Protein AF-A0A9X2KRF4-F1 (afdb_monomer)

pLDDT: mean 83.61, std 7.88, range [53.88, 93.75]

Organism: NCBI:txid2949092

Foldseek 3Di:
DDDFDDDDDDDPKDWDDDPVALEIEIEDDDFPDDRVVVRVVVSVVVVVVCVVVVPPDSHRAYEYEYADPDPDWDKDDGPRYIYTHGD

Nearest PDB structures (foldseek):
  4fgm-assembly1_A  TM=7.438E-01  e=4.929E-03  Idiomarina loihiensis L2TR
  7xyo-assembly1_A  TM=6.570E-01  e=7.361E-03  Myxococcus fulvus
  5hok-assembly1_D-2  TM=2.692E-01  e=5.511E+00  Magnetospira sp. QH-2

Solvent-accessible surface area (backbone atoms only — not comparable to full-atom values): 5431 Å² total; per-residue (Å²): 134,90,84,80,76,77,89,83,87,85,77,72,72,47,73,50,79,48,92,90,46,65,45,34,39,36,31,40,83,81,70,100,61,62,63,69,61,52,49,56,51,48,46,53,53,50,53,52,49,34,62,75,70,66,55,83,74,86,70,57,35,36,42,38,39,33,65,47,93,56,102,53,78,50,71,52,78,44,99,50,31,36,40,38,38,44,129

Radius of gyration: 13.45 Å; Cα contacts (8 Å, |Δi|>4): 129; chains: 1; bounding box: 35×28×38 Å

Sequence (87 aa):
MEAYPTFFLAGKLNGIDDPAWAFNAYWIGSPPLDAGRASAWSVRSFDVFRQFFADPSRRPYTLLVRPYARPRDGGGASNGGVMLEYG

Mean predicted aligned error: 5.27 Å

Structure (mmCIF, N/CA/C/O backbone):
data_AF-A0A9X2KRF4-F1
#
_entry.id   AF-A0A9X2KRF4-F1
#
loop_
_atom_site.group_PDB
_atom_site.id
_atom_site.type_symbol
_atom_site.label_atom_id
_atom_site.label_alt_id
_atom_site.label_comp_id
_atom_site.label_asym_id
_atom_site.label_entity_id
_atom_site.label_seq_id
_atom_site.pdbx_PDB_ins_code
_atom_site.Cartn_x
_atom_site.Cartn_y
_atom_site.Cartn_z
_atom_site.occupancy
_atom_site.B_iso_or_equiv
_atom_site.auth_seq_id
_atom_site.auth_comp_id
_atom_site.auth_asym_id
_atom_site.auth_atom_id
_atom_site.pdbx_PDB_model_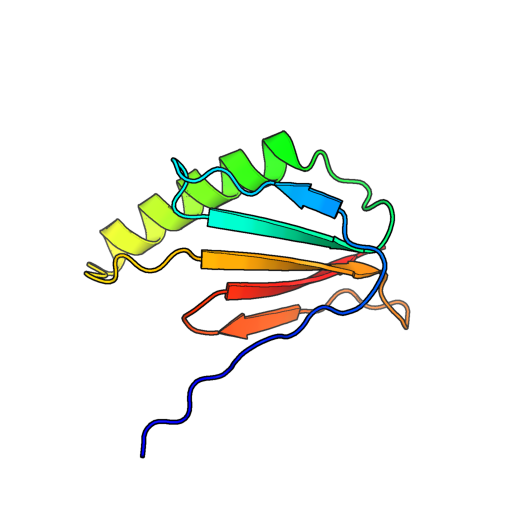num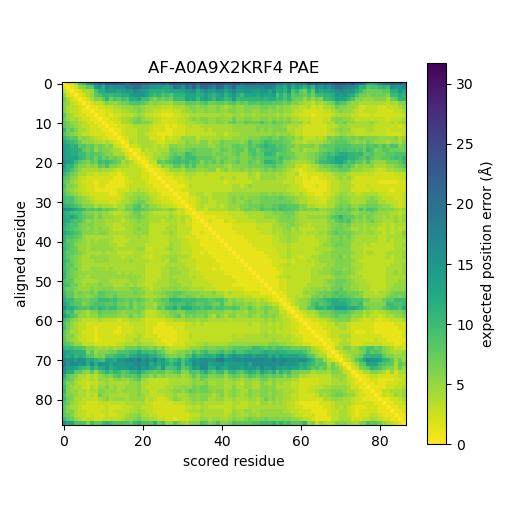
ATOM 1 N N . MET A 1 1 ? -0.313 -12.881 24.600 1.00 53.88 1 MET A N 1
ATOM 2 C CA . MET A 1 1 ? 0.500 -11.900 23.853 1.00 53.88 1 MET A CA 1
ATOM 3 C C . MET A 1 1 ? -0.049 -11.885 22.438 1.00 53.88 1 MET A C 1
ATOM 5 O O . MET A 1 1 ? -0.028 -12.934 21.809 1.00 53.88 1 MET A O 1
ATOM 9 N N . GLU A 1 2 ? -0.647 -10.783 21.989 1.00 66.94 2 GLU A N 1
ATOM 10 C CA . GLU A 1 2 ? -1.104 -10.663 20.597 1.00 66.94 2 GLU A CA 1
ATOM 11 C C . GLU A 1 2 ? 0.105 -10.420 19.690 1.00 66.94 2 GLU A C 1
ATOM 13 O O . GLU A 1 2 ? 0.931 -9.553 19.976 1.00 66.94 2 GLU A O 1
ATOM 18 N N . ALA A 1 3 ? 0.224 -11.196 18.614 1.00 64.12 3 ALA A N 1
ATOM 19 C CA . ALA A 1 3 ? 1.224 -10.971 17.581 1.00 64.12 3 ALA A CA 1
ATOM 20 C C . ALA A 1 3 ? 0.619 -10.078 16.492 1.00 64.12 3 ALA A C 1
ATOM 22 O O . ALA A 1 3 ? -0.426 -10.406 15.933 1.00 64.12 3 ALA A O 1
ATOM 23 N N . TYR A 1 4 ? 1.282 -8.964 16.184 1.00 66.38 4 TYR A N 1
ATOM 24 C CA . TYR A 1 4 ? 0.869 -8.054 15.119 1.00 66.38 4 TYR A CA 1
ATOM 25 C C . TYR A 1 4 ? 1.776 -8.251 13.898 1.00 66.38 4 TYR A C 1
ATOM 27 O O . TYR A 1 4 ? 2.981 -8.010 13.999 1.00 66.38 4 TYR A O 1
ATOM 35 N N . PRO A 1 5 ? 1.239 -8.698 12.750 1.00 73.69 5 PRO A N 1
ATOM 36 C CA . PRO A 1 5 ? 2.014 -8.774 11.522 1.00 73.69 5 PRO A CA 1
ATOM 37 C C . PRO A 1 5 ? 2.328 -7.366 11.000 1.00 73.69 5 PRO A C 1
ATOM 39 O O . PRO A 1 5 ? 1.424 -6.605 10.649 1.00 73.69 5 PRO A O 1
ATOM 42 N N . THR A 1 6 ? 3.622 -7.048 10.924 1.00 80.56 6 THR A N 1
ATOM 43 C CA . THR A 1 6 ? 4.153 -5.782 10.398 1.00 80.56 6 THR A CA 1
ATOM 44 C C . THR A 1 6 ? 4.967 -6.053 9.143 1.00 80.56 6 THR A C 1
ATOM 46 O O . THR A 1 6 ? 5.852 -6.909 9.143 1.00 80.56 6 THR A O 1
ATOM 49 N N . PHE A 1 7 ? 4.694 -5.300 8.080 1.00 86.25 7 PHE A N 1
ATOM 50 C CA . PHE A 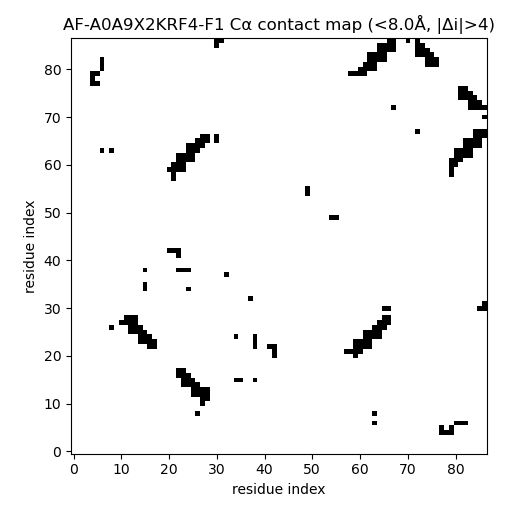1 7 ? 5.522 -5.301 6.880 1.00 86.25 7 PHE A CA 1
ATOM 51 C C . PHE A 1 7 ? 6.571 -4.192 6.958 1.00 86.25 7 PHE A C 1
ATOM 53 O O . PHE A 1 7 ? 6.280 -3.083 7.402 1.00 86.25 7 PHE A O 1
ATOM 60 N N . PHE A 1 8 ? 7.779 -4.488 6.484 1.00 88.75 8 PHE A N 1
ATOM 61 C CA . PHE A 1 8 ? 8.854 -3.513 6.329 1.00 88.75 8 PHE A CA 1
ATOM 62 C C . PHE A 1 8 ? 9.255 -3.449 4.857 1.00 88.75 8 PHE A C 1
ATOM 64 O O . PHE A 1 8 ? 9.564 -4.475 4.248 1.00 88.75 8 PHE A O 1
ATOM 71 N N . LEU A 1 9 ? 9.274 -2.241 4.296 1.00 91.00 9 LEU A N 1
ATOM 72 C CA . LEU A 1 9 ? 9.795 -1.969 2.960 1.00 91.00 9 LEU A CA 1
ATOM 73 C C . LEU A 1 9 ? 11.082 -1.155 3.100 1.00 91.00 9 LEU A C 1
ATOM 75 O O . LEU A 1 9 ? 11.060 -0.052 3.638 1.00 91.00 9 LEU A O 1
ATOM 79 N N . ALA A 1 10 ? 12.202 -1.701 2.628 1.00 91.56 10 ALA A N 1
ATOM 80 C CA . ALA A 1 10 ? 13.514 -1.071 2.747 1.00 91.56 10 ALA A CA 1
ATOM 81 C C . ALA A 1 10 ? 14.151 -0.867 1.369 1.00 91.56 10 ALA A C 1
ATOM 83 O O . ALA A 1 10 ? 14.227 -1.799 0.569 1.00 91.56 10 ALA A O 1
ATOM 84 N N . GLY A 1 11 ? 14.617 0.355 1.101 1.00 91.06 11 GLY A N 1
ATOM 85 C CA . GLY A 1 11 ? 15.256 0.740 -0.156 1.00 91.06 11 GLY A CA 1
ATOM 86 C C . GLY A 1 11 ? 15.093 2.231 -0.450 1.00 91.06 11 GLY A C 1
ATOM 87 O O . GLY A 1 11 ? 14.762 3.015 0.437 1.00 91.06 11 GLY A O 1
ATOM 88 N N . LYS A 1 12 ? 15.307 2.630 -1.709 1.00 93.19 12 LYS A N 1
ATOM 89 C CA . LYS A 1 12 ? 14.976 3.984 -2.171 1.00 93.19 12 LYS A CA 1
ATOM 90 C C . LYS A 1 12 ? 13.457 4.106 -2.302 1.00 93.19 12 LYS A C 1
ATOM 92 O O . LYS A 1 12 ? 12.882 3.593 -3.262 1.00 93.19 12 LYS A O 1
ATOM 97 N N . LEU A 1 13 ? 12.840 4.751 -1.317 1.00 92.62 13 LEU A N 1
ATOM 98 C CA . LEU A 1 13 ? 11.393 4.901 -1.223 1.00 92.62 13 LEU A CA 1
ATOM 99 C C . LEU A 1 13 ? 10.906 6.137 -1.978 1.00 92.62 13 LEU A C 1
ATOM 101 O O . LEU A 1 13 ? 11.472 7.222 -1.860 1.00 92.62 13 LEU A O 1
ATOM 105 N N . ASN A 1 14 ? 9.812 5.953 -2.701 1.00 91.31 14 ASN A N 1
ATOM 106 C CA . ASN A 1 14 ? 8.883 6.999 -3.099 1.00 91.31 14 ASN A CA 1
ATOM 107 C C . ASN A 1 14 ? 7.587 6.803 -2.298 1.00 91.31 14 ASN A C 1
ATOM 109 O O . ASN A 1 14 ? 7.349 5.709 -1.775 1.00 91.31 14 ASN A O 1
ATOM 113 N N . GLY A 1 15 ? 6.731 7.818 -2.213 1.00 89.19 15 GLY A N 1
ATOM 114 C CA . GLY A 1 15 ? 5.469 7.653 -1.504 1.00 89.19 15 GLY A CA 1
ATOM 115 C C . GLY A 1 15 ? 4.513 8.829 -1.601 1.00 89.19 15 GLY A C 1
ATOM 116 O O . GLY A 1 15 ? 4.879 9.919 -2.038 1.00 89.19 15 GLY A O 1
ATOM 117 N N . ILE A 1 16 ? 3.287 8.563 -1.162 1.00 84.06 16 ILE A N 1
ATOM 118 C CA . ILE A 1 16 ? 2.263 9.546 -0.824 1.00 84.06 16 ILE A CA 1
ATOM 119 C C . ILE A 1 16 ? 1.900 9.293 0.635 1.00 84.06 16 ILE A C 1
ATOM 121 O O . ILE A 1 16 ? 1.441 8.206 0.992 1.00 84.06 16 ILE A O 1
ATOM 125 N N . ASP A 1 17 ? 2.132 10.311 1.450 1.00 80.06 17 ASP A N 1
ATOM 126 C CA . ASP A 1 17 ? 1.821 10.346 2.872 1.00 80.06 17 ASP A CA 1
ATOM 127 C C . ASP A 1 17 ? 1.100 11.671 3.118 1.00 80.06 17 ASP A C 1
ATOM 129 O O . ASP A 1 17 ? 1.728 12.725 3.248 1.00 80.06 17 ASP A O 1
ATOM 133 N N . ASP A 1 18 ? -0.228 11.629 3.009 1.00 77.38 18 ASP A N 1
ATOM 134 C CA . ASP A 1 18 ? -1.089 12.772 3.288 1.00 77.38 18 ASP A CA 1
ATOM 135 C C . ASP A 1 18 ? -1.752 12.535 4.651 1.00 77.38 18 ASP A C 1
ATOM 137 O O . ASP A 1 18 ? -2.568 11.618 4.771 1.00 77.38 18 ASP A O 1
ATOM 141 N N . PRO A 1 19 ? -1.460 13.357 5.674 1.00 73.56 19 PRO A N 1
ATOM 142 C CA . PRO A 1 19 ? -2.077 13.235 6.993 1.00 73.56 19 PRO A CA 1
ATOM 143 C C . PRO A 1 19 ? -3.608 13.334 6.980 1.00 73.56 19 PRO A C 1
ATOM 145 O O . PRO A 1 19 ? -4.258 12.915 7.938 1.00 73.56 19 PRO A O 1
ATOM 148 N N . ALA A 1 20 ? -4.198 13.915 5.930 1.00 74.31 20 ALA A N 1
ATOM 149 C CA . ALA A 1 20 ? -5.643 13.969 5.754 1.00 74.31 20 ALA A CA 1
ATOM 150 C C . ALA A 1 20 ? -6.239 12.625 5.302 1.00 74.31 20 ALA A C 1
ATOM 152 O O . ALA A 1 20 ? -7.459 12.453 5.351 1.00 74.31 20 ALA A O 1
ATOM 153 N N . TRP A 1 21 ? -5.420 11.683 4.827 1.00 73.75 21 TRP A N 1
ATOM 154 C CA . TRP A 1 21 ? -5.869 10.402 4.295 1.00 73.75 21 TRP A CA 1
ATOM 155 C C . TRP A 1 21 ? -5.653 9.296 5.325 1.00 73.75 21 TRP A C 1
ATOM 157 O O . TRP A 1 21 ? -4.603 9.173 5.946 1.00 73.75 21 TRP A O 1
ATOM 167 N N . ALA A 1 22 ? -6.640 8.411 5.471 1.00 77.38 22 ALA A N 1
ATOM 168 C CA . ALA A 1 22 ? -6.501 7.210 6.297 1.00 77.38 22 ALA A CA 1
ATOM 169 C C . ALA A 1 22 ? -5.646 6.118 5.619 1.00 77.38 22 ALA A C 1
ATOM 171 O O . ALA A 1 22 ? -5.667 4.963 6.046 1.00 77.38 22 ALA A O 1
ATOM 172 N N . PHE A 1 23 ? -4.936 6.462 4.542 1.00 82.12 23 PHE A N 1
ATOM 173 C CA . PHE A 1 23 ? -4.225 5.535 3.681 1.00 82.12 23 PHE A CA 1
ATOM 174 C C . PHE A 1 23 ? -2.884 6.123 3.247 1.00 82.12 23 PHE A C 1
ATOM 176 O O . PHE A 1 23 ? -2.847 7.188 2.631 1.00 82.12 23 PHE A O 1
ATOM 183 N N . ASN A 1 24 ? -1.809 5.379 3.494 1.00 87.06 24 ASN A N 1
ATOM 184 C CA . ASN A 1 24 ? -0.450 5.735 3.095 1.00 87.06 24 ASN A CA 1
ATOM 185 C C . ASN A 1 24 ? 0.021 4.778 2.005 1.00 87.06 24 ASN A C 1
ATOM 187 O O . ASN A 1 24 ? -0.276 3.585 2.065 1.00 87.06 24 ASN A O 1
ATOM 191 N N . ALA A 1 25 ? 0.784 5.266 1.030 1.00 88.44 25 ALA A N 1
ATOM 192 C CA . ALA A 1 25 ? 1.325 4.424 -0.032 1.00 88.44 25 ALA A CA 1
ATOM 193 C C . ALA A 1 25 ? 2.818 4.682 -0.227 1.00 88.44 25 ALA A C 1
ATOM 195 O O . ALA A 1 25 ? 3.221 5.815 -0.476 1.00 88.44 25 ALA A O 1
ATOM 196 N N . TYR A 1 26 ? 3.630 3.627 -0.186 1.00 91.69 26 TYR A N 1
ATOM 197 C CA . TYR A 1 26 ? 5.072 3.699 -0.422 1.00 91.69 26 TYR A CA 1
ATOM 198 C C . TYR A 1 26 ? 5.508 2.652 -1.439 1.00 91.69 26 TYR A C 1
ATOM 200 O O . TYR A 1 26 ? 5.010 1.525 -1.440 1.00 91.69 26 TYR A O 1
ATOM 208 N N . TRP A 1 27 ? 6.471 3.002 -2.291 1.00 92.56 27 TRP A N 1
ATOM 209 C CA . TRP A 1 27 ? 6.986 2.081 -3.297 1.00 92.56 27 TRP A CA 1
ATOM 210 C C . TRP A 1 27 ? 8.477 2.231 -3.580 1.00 92.56 27 TRP A C 1
ATOM 212 O O . TRP A 1 27 ? 9.051 3.314 -3.488 1.00 92.56 27 TRP A O 1
ATOM 222 N N . ILE A 1 28 ? 9.098 1.122 -3.976 1.00 93.00 28 ILE A N 1
ATOM 223 C CA . ILE A 1 28 ? 10.447 1.093 -4.554 1.00 93.00 28 ILE A CA 1
ATOM 224 C C . ILE A 1 28 ? 10.321 1.069 -6.073 1.00 93.00 28 ILE A C 1
ATOM 226 O O . ILE A 1 28 ? 9.447 0.384 -6.594 1.00 93.00 28 ILE A O 1
ATOM 230 N N . GLY A 1 29 ? 11.212 1.764 -6.782 1.00 91.44 29 GLY A N 1
ATOM 231 C CA . GLY A 1 29 ? 11.282 1.751 -8.247 1.00 91.44 29 GLY A CA 1
ATOM 232 C C . GLY A 1 29 ? 10.207 2.611 -8.920 1.00 91.44 29 GLY A C 1
ATOM 233 O O . GLY A 1 29 ? 9.801 3.640 -8.378 1.00 91.44 29 GLY A O 1
ATOM 234 N N . SER A 1 30 ? 9.775 2.192 -10.108 1.00 89.88 30 SER A N 1
ATOM 235 C CA . SER A 1 30 ? 8.832 2.916 -10.966 1.00 89.88 30 SER A CA 1
ATOM 236 C C . SER A 1 30 ? 7.702 1.980 -11.397 1.00 89.88 30 SER A C 1
ATOM 238 O O . SER A 1 30 ? 7.741 1.459 -12.513 1.00 89.88 30 SER A O 1
ATOM 240 N N . PRO A 1 31 ? 6.720 1.714 -10.517 1.00 86.50 31 PRO A N 1
ATOM 241 C CA . PRO A 1 31 ? 5.583 0.890 -10.886 1.00 86.50 31 PRO A CA 1
ATOM 242 C C . PRO A 1 31 ? 4.823 1.518 -12.060 1.00 86.50 31 PRO A C 1
ATOM 244 O O . PRO A 1 31 ? 4.733 2.747 -12.131 1.00 86.50 31 PRO A O 1
ATOM 247 N N . PRO A 1 32 ? 4.240 0.710 -12.963 1.00 85.62 32 PRO A N 1
ATOM 248 C CA . PRO A 1 32 ? 3.459 1.198 -14.099 1.00 85.62 32 PRO A CA 1
ATOM 249 C C . PRO A 1 32 ? 2.058 1.663 -13.657 1.00 85.62 32 PRO A C 1
ATOM 251 O O . PRO A 1 32 ? 1.054 1.344 -14.288 1.00 85.62 32 PRO A O 1
ATOM 254 N N . LEU A 1 33 ? 1.973 2.384 -12.536 1.00 76.56 33 LEU A N 1
ATOM 255 C CA . LEU A 1 33 ? 0.734 2.878 -11.949 1.00 76.56 33 LEU A CA 1
ATOM 256 C C . LEU A 1 33 ? 0.859 4.366 -11.617 1.00 76.56 33 LEU A C 1
ATOM 258 O O . LEU A 1 33 ? 1.894 4.836 -11.145 1.00 76.56 33 LEU A O 1
ATOM 262 N N . ASP A 1 34 ? -0.227 5.106 -11.830 1.00 85.31 34 ASP A N 1
ATOM 263 C CA . ASP A 1 34 ? -0.375 6.468 -11.317 1.00 85.31 34 ASP A CA 1
ATOM 264 C C . ASP A 1 34 ? -0.645 6.385 -9.812 1.00 85.31 34 ASP A C 1
ATOM 266 O O . ASP A 1 34 ? -1.740 6.011 -9.380 1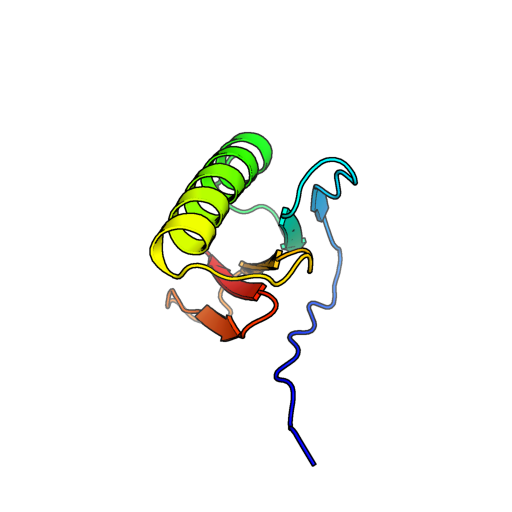.00 85.31 34 ASP A O 1
ATOM 270 N N . ALA A 1 35 ? 0.376 6.694 -9.012 1.00 75.06 35 ALA A N 1
ATOM 271 C CA . ALA A 1 35 ? 0.314 6.536 -7.564 1.00 75.06 35 ALA A CA 1
ATOM 272 C C . ALA A 1 35 ? -0.765 7.414 -6.922 1.00 75.06 35 ALA A C 1
ATOM 274 O O . ALA A 1 35 ? -1.426 6.974 -5.986 1.00 75.06 35 ALA A O 1
ATOM 275 N N . GLY A 1 36 ? -1.003 8.618 -7.448 1.00 78.88 36 GLY A N 1
ATOM 276 C CA . GLY A 1 36 ? -2.045 9.506 -6.936 1.00 78.88 36 GLY A CA 1
ATOM 277 C C . GLY A 1 36 ? -3.436 8.919 -7.153 1.00 78.88 36 GLY A C 1
ATOM 278 O O . GLY A 1 36 ? -4.236 8.829 -6.219 1.00 78.88 36 GLY A O 1
ATOM 279 N N . ARG A 1 37 ? -3.715 8.450 -8.375 1.00 83.69 37 ARG A N 1
ATOM 280 C CA . ARG A 1 37 ? -5.002 7.816 -8.701 1.00 83.69 37 ARG A CA 1
ATOM 281 C C . ARG A 1 37 ? -5.210 6.500 -7.958 1.00 83.69 37 ARG A C 1
ATOM 283 O O . ARG A 1 37 ? -6.316 6.260 -7.470 1.00 83.69 37 ARG A O 1
ATOM 290 N N . ALA A 1 38 ? -4.177 5.665 -7.860 1.00 80.25 38 ALA A N 1
ATOM 291 C CA . ALA A 1 38 ? -4.247 4.384 -7.162 1.00 80.25 38 ALA A CA 1
ATOM 292 C C . ALA A 1 38 ? -4.495 4.570 -5.658 1.00 80.25 38 ALA A C 1
ATOM 294 O O . ALA A 1 38 ? -5.374 3.910 -5.096 1.00 80.25 38 ALA A O 1
ATOM 295 N N . SER A 1 39 ? -3.801 5.514 -5.018 1.00 77.50 39 SER A N 1
ATOM 296 C CA . SER A 1 39 ? -4.024 5.851 -3.609 1.00 77.50 39 SER A CA 1
ATOM 297 C C . SER A 1 39 ? -5.427 6.414 -3.383 1.00 77.50 39 SER A C 1
ATOM 299 O O . SER A 1 39 ? -6.134 5.938 -2.499 1.00 77.50 39 SER A O 1
ATOM 301 N N . ALA A 1 40 ? -5.901 7.330 -4.236 1.00 83.38 40 ALA A N 1
ATOM 302 C CA . ALA A 1 40 ? -7.259 7.871 -4.127 1.00 83.38 40 ALA A CA 1
ATOM 303 C C . ALA A 1 40 ? -8.349 6.795 -4.297 1.00 83.38 40 ALA A C 1
ATOM 305 O O . ALA A 1 40 ? -9.389 6.848 -3.640 1.00 83.38 40 ALA A O 1
ATOM 306 N N . TRP A 1 41 ? -8.141 5.815 -5.183 1.00 86.00 41 TRP A N 1
ATOM 307 C CA . TRP A 1 41 ? -9.047 4.670 -5.310 1.00 86.00 41 TRP A CA 1
ATOM 308 C C . TRP A 1 41 ? -8.999 3.771 -4.072 1.00 86.00 41 TRP A C 1
ATOM 310 O O . TRP A 1 41 ? -10.046 3.359 -3.578 1.00 86.00 41 TRP A O 1
ATOM 320 N N . SER A 1 42 ? -7.805 3.538 -3.528 1.00 83.81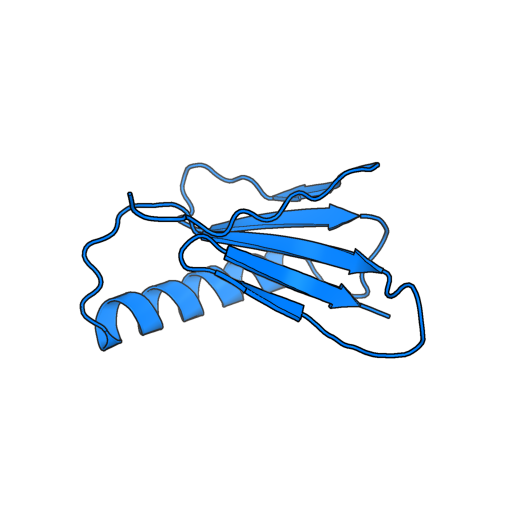 42 SER A N 1
ATOM 321 C CA . SER A 1 42 ? -7.608 2.709 -2.338 1.00 83.81 42 SER A CA 1
ATOM 322 C C . SER A 1 42 ? -8.250 3.313 -1.088 1.00 83.81 42 SER A C 1
ATOM 324 O O . SER A 1 42 ? -8.880 2.575 -0.338 1.00 83.81 42 SER A O 1
ATOM 326 N N . VAL A 1 43 ? -8.186 4.641 -0.907 1.00 84.44 43 VAL A N 1
ATOM 327 C CA . VAL A 1 43 ? -8.909 5.358 0.164 1.00 84.44 43 VAL A CA 1
ATOM 328 C C . VAL A 1 43 ? -10.407 5.057 0.094 1.00 84.44 43 VAL A C 1
ATOM 330 O O . VAL A 1 43 ? -10.997 4.630 1.081 1.00 84.44 43 VAL A O 1
ATOM 333 N N . ARG A 1 44 ? -11.020 5.185 -1.092 1.00 88.31 44 ARG A N 1
ATOM 334 C CA . ARG A 1 44 ? -12.457 4.912 -1.264 1.00 88.31 44 ARG A CA 1
ATOM 335 C C . ARG A 1 44 ? -12.809 3.455 -0.973 1.00 88.31 44 ARG A C 1
ATOM 337 O O . ARG A 1 44 ? -13.803 3.190 -0.306 1.00 88.31 44 ARG A O 1
ATOM 344 N N . SER A 1 45 ? -12.004 2.515 -1.463 1.00 87.62 45 SER A N 1
ATOM 345 C CA . SER A 1 45 ? -12.204 1.087 -1.196 1.00 87.62 45 SER A CA 1
ATOM 346 C C . SER A 1 45 ? -12.078 0.775 0.298 1.00 87.62 45 SER A C 1
ATOM 348 O O . SER A 1 45 ? -12.898 0.039 0.844 1.00 87.62 45 SER A O 1
ATOM 350 N N . PHE A 1 46 ? -11.096 1.372 0.977 1.00 84.50 46 PHE A N 1
ATOM 351 C CA . PHE A 1 46 ? -10.907 1.239 2.419 1.00 84.50 46 PHE A CA 1
ATOM 352 C C . PHE A 1 46 ? -12.112 1.772 3.204 1.00 84.50 46 PHE A C 1
ATOM 354 O O . PHE A 1 46 ? -12.614 1.074 4.083 1.00 84.50 46 PHE A O 1
ATOM 361 N N . ASP A 1 47 ? -12.640 2.943 2.842 1.00 86.25 47 ASP A N 1
ATOM 362 C CA . ASP A 1 47 ? -13.831 3.513 3.483 1.00 86.25 47 ASP A CA 1
ATOM 363 C C . ASP A 1 47 ? -15.064 2.612 3.327 1.00 86.25 47 ASP A C 1
ATOM 365 O O . ASP A 1 47 ? -15.801 2.400 4.293 1.00 86.25 47 ASP A O 1
ATOM 369 N N . VAL A 1 48 ? -15.263 2.019 2.143 1.00 90.06 48 VAL A N 1
ATOM 370 C CA . VAL A 1 48 ? -16.348 1.051 1.904 1.00 90.06 48 VAL A CA 1
ATOM 371 C C . VAL A 1 48 ? -16.191 -0.180 2.796 1.00 90.06 48 VAL A C 1
ATOM 373 O O . VAL A 1 48 ? -17.154 -0.589 3.446 1.00 90.06 48 VAL A O 1
ATOM 376 N N . PHE A 1 49 ? -14.989 -0.761 2.878 1.00 86.88 49 PHE A N 1
ATOM 377 C CA . PHE A 1 49 ? -14.757 -1.932 3.727 1.00 86.88 49 PHE A CA 1
ATOM 378 C C . PHE A 1 49 ? -14.954 -1.624 5.208 1.00 86.88 49 PHE A C 1
ATOM 380 O O . PHE A 1 49 ? -15.587 -2.408 5.914 1.00 86.88 49 PHE A O 1
ATOM 387 N N . ARG A 1 50 ? -14.482 -0.467 5.676 1.00 86.00 50 ARG A N 1
ATOM 388 C CA . ARG A 1 50 ? -14.703 -0.028 7.057 1.00 86.00 50 ARG A CA 1
ATOM 389 C C . ARG A 1 50 ? -16.181 0.064 7.403 1.00 86.00 50 ARG A C 1
ATOM 391 O O . ARG A 1 50 ? -16.576 -0.380 8.477 1.00 86.00 50 ARG A O 1
ATOM 398 N N . GLN A 1 51 ? -16.984 0.640 6.511 1.00 89.56 51 GLN A N 1
ATOM 399 C CA . GLN A 1 51 ? -18.429 0.748 6.707 1.00 89.56 51 GLN A CA 1
ATOM 400 C C . GLN A 1 51 ? -19.090 -0.631 6.706 1.00 89.56 51 GLN A C 1
ATOM 402 O O . GLN A 1 51 ? -19.869 -0.931 7.607 1.00 89.56 51 GLN A O 1
ATOM 407 N N . PHE A 1 52 ? -18.746 -1.481 5.736 1.00 93.75 52 PHE A N 1
ATOM 408 C CA . PHE A 1 52 ? -19.320 -2.818 5.597 1.00 93.75 52 PHE A CA 1
ATOM 409 C C . PHE A 1 52 ? -19.042 -3.712 6.814 1.00 93.75 52 PHE A C 1
ATOM 411 O O . PHE A 1 52 ? -19.949 -4.375 7.311 1.00 93.75 52 PHE A O 1
ATOM 418 N N . PHE A 1 53 ? -17.805 -3.709 7.318 1.00 90.06 53 PHE A N 1
ATOM 419 C CA . PHE A 1 53 ? -17.399 -4.518 8.471 1.00 90.06 53 PHE A CA 1
ATOM 420 C C . PHE A 1 53 ? -17.594 -3.819 9.825 1.00 90.06 53 PHE A C 1
ATOM 422 O O . PHE A 1 53 ? -17.243 -4.395 10.852 1.00 90.06 53 PHE A O 1
ATOM 429 N N . ALA A 1 54 ? -18.144 -2.599 9.840 1.00 91.81 54 ALA A N 1
ATOM 430 C CA . ALA A 1 54 ? -18.291 -1.766 11.034 1.00 91.81 54 ALA A CA 1
ATOM 431 C C . ALA A 1 54 ? -16.982 -1.624 11.846 1.00 91.81 54 ALA A C 1
ATOM 433 O O . ALA A 1 54 ? -16.999 -1.676 13.076 1.00 91.81 54 ALA A O 1
ATOM 434 N N . ASP A 1 55 ? -15.844 -1.448 11.163 1.00 85.00 55 ASP A N 1
ATOM 435 C CA . ASP A 1 55 ? -14.523 -1.376 11.799 1.00 85.00 55 ASP A CA 1
ATOM 436 C C . ASP A 1 55 ? -14.325 -0.036 12.551 1.00 85.00 55 ASP A C 1
ATOM 438 O O . ASP A 1 55 ? -14.248 1.034 11.920 1.00 85.00 55 ASP A O 1
ATOM 442 N N . PRO A 1 56 ? -14.199 -0.057 13.896 1.00 81.50 56 PRO A N 1
ATOM 443 C CA . PRO A 1 56 ? -14.007 1.150 14.694 1.00 81.50 56 PRO A CA 1
ATOM 444 C C . PRO A 1 56 ? -12.565 1.689 14.650 1.00 81.50 56 PRO A C 1
ATOM 446 O O . PRO A 1 56 ? -12.311 2.796 15.133 1.00 81.50 56 PRO A O 1
ATOM 449 N N . SER A 1 57 ? -11.602 0.939 14.101 1.00 78.75 57 SER A N 1
ATOM 450 C CA . SER A 1 57 ? -10.180 1.296 14.068 1.00 78.75 57 SER A CA 1
ATOM 451 C C . SER A 1 57 ? -9.946 2.625 13.358 1.00 78.75 57 SER A C 1
ATOM 453 O O . SER A 1 57 ? -10.307 2.786 12.203 1.00 78.75 57 SER A O 1
ATOM 455 N N . ARG A 1 58 ? -9.279 3.597 13.984 1.00 72.44 58 ARG A N 1
ATOM 456 C CA . ARG A 1 58 ? -8.845 4.843 13.310 1.00 72.44 58 ARG A CA 1
ATOM 457 C C . ARG A 1 58 ? -7.418 4.767 12.764 1.00 72.44 58 ARG A C 1
ATOM 459 O O . ARG A 1 58 ? -6.824 5.796 12.464 1.00 72.44 58 ARG A O 1
ATOM 466 N N . ARG A 1 59 ? -6.838 3.566 12.702 1.00 77.88 59 ARG A N 1
ATOM 467 C CA . ARG A 1 59 ? -5.446 3.398 12.284 1.00 77.88 59 ARG A CA 1
ATOM 468 C C . ARG A 1 59 ? -5.320 3.641 10.775 1.00 77.88 59 ARG A C 1
ATOM 470 O O . ARG A 1 59 ? -6.158 3.125 10.033 1.00 77.88 59 ARG A O 1
ATOM 477 N N . PRO A 1 60 ? -4.294 4.385 10.328 1.00 77.44 60 PRO A N 1
ATOM 478 C CA . PRO A 1 60 ? -3.972 4.480 8.912 1.00 77.44 60 PRO A CA 1
ATOM 479 C C . PRO A 1 60 ? -3.643 3.100 8.339 1.00 77.44 60 PRO A C 1
ATOM 481 O O . PRO A 1 60 ? -2.997 2.286 9.004 1.00 77.44 60 PRO A O 1
ATOM 484 N N . TYR A 1 61 ? -4.069 2.849 7.108 1.00 84.94 61 TYR A N 1
ATOM 485 C CA . TYR A 1 61 ? -3.766 1.627 6.374 1.00 84.94 61 TYR A CA 1
ATOM 486 C C . TYR A 1 61 ? -2.598 1.875 5.419 1.00 84.94 61 TYR A C 1
ATOM 488 O O . TYR A 1 61 ? -2.597 2.865 4.694 1.00 84.94 61 TY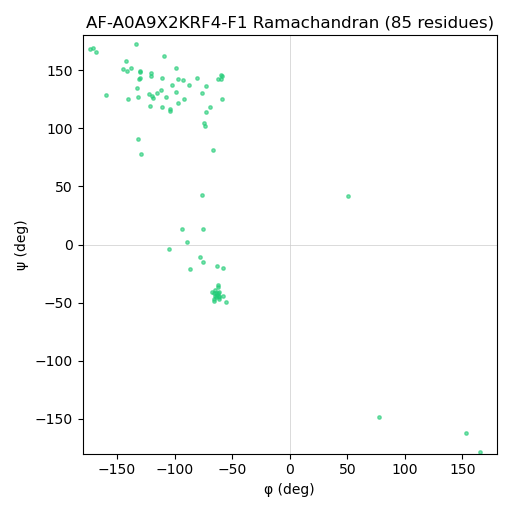R A O 1
ATOM 496 N N . THR A 1 62 ? -1.585 1.006 5.411 1.00 88.62 62 THR A N 1
ATOM 497 C CA . THR A 1 62 ? -0.385 1.218 4.579 1.00 88.62 62 THR A CA 1
ATOM 498 C C . THR A 1 62 ? -0.337 0.266 3.390 1.00 88.62 62 THR A C 1
ATOM 500 O O . THR A 1 62 ? -0.373 -0.950 3.557 1.00 88.62 62 THR A O 1
ATOM 503 N N . LEU A 1 63 ? -0.183 0.806 2.188 1.00 88.56 63 LEU A N 1
ATOM 504 C CA . LEU A 1 63 ? 0.159 0.069 0.978 1.00 88.56 63 LEU A CA 1
ATOM 505 C C . LEU A 1 63 ? 1.662 0.166 0.719 1.00 88.56 63 LEU A C 1
ATOM 507 O O . LEU A 1 63 ? 2.210 1.252 0.545 1.00 88.56 63 LEU A O 1
ATOM 511 N N . LEU A 1 64 ? 2.323 -0.983 0.659 1.00 91.38 64 LEU A N 1
ATOM 512 C CA . LEU A 1 64 ? 3.733 -1.109 0.315 1.00 91.38 64 LEU A CA 1
ATOM 513 C C . LEU A 1 64 ? 3.860 -1.812 -1.030 1.00 91.38 64 LEU A C 1
ATOM 515 O O . LEU A 1 64 ? 3.230 -2.841 -1.254 1.00 91.38 64 LEU A O 1
ATOM 519 N N . VAL A 1 65 ? 4.677 -1.278 -1.929 1.00 91.25 65 VAL A N 1
ATOM 520 C CA . VAL A 1 65 ? 4.789 -1.799 -3.294 1.00 91.25 65 VAL A CA 1
ATOM 521 C C . VAL A 1 65 ? 6.256 -1.949 -3.691 1.00 91.25 65 VAL A C 1
ATOM 523 O O . VAL A 1 65 ? 7.077 -1.058 -3.466 1.00 91.25 65 VAL A O 1
ATOM 526 N N . ARG A 1 66 ? 6.627 -3.079 -4.292 1.00 91.81 66 ARG A N 1
ATOM 527 C CA . ARG A 1 66 ? 7.999 -3.295 -4.781 1.00 91.81 66 ARG A CA 1
ATOM 528 C C . ARG A 1 66 ? 8.039 -4.066 -6.101 1.00 91.81 66 ARG A C 1
ATOM 530 O O . ARG A 1 66 ? 7.096 -4.794 -6.377 1.00 91.81 66 ARG A O 1
ATOM 537 N N . PRO A 1 67 ? 9.121 -3.971 -6.889 1.00 91.00 67 PRO A N 1
ATOM 538 C CA . PRO A 1 67 ? 9.288 -4.832 -8.054 1.00 91.00 67 PRO A CA 1
ATOM 539 C C . PRO A 1 67 ? 9.277 -6.313 -7.653 1.00 91.00 67 PRO A C 1
ATOM 541 O O . PRO A 1 67 ? 9.819 -6.662 -6.595 1.00 91.00 67 PRO A O 1
ATOM 544 N N . TYR A 1 68 ? 8.716 -7.183 -8.493 1.00 88.38 68 TYR A N 1
ATOM 545 C CA . TYR A 1 68 ? 8.858 -8.624 -8.303 1.00 88.38 68 TYR A CA 1
ATOM 546 C C . TYR A 1 68 ? 10.337 -9.027 -8.396 1.00 88.38 68 TYR A C 1
ATOM 548 O O . TYR A 1 68 ? 11.101 -8.520 -9.218 1.00 88.38 68 TYR A O 1
ATOM 556 N N . ALA A 1 69 ? 10.761 -9.979 -7.564 1.00 78.38 69 ALA A N 1
ATOM 557 C CA . ALA A 1 69 ? 12.101 -10.569 -7.678 1.00 78.38 69 ALA A CA 1
ATOM 558 C C . ALA A 1 69 ? 12.142 -11.757 -8.660 1.00 78.38 69 ALA A C 1
ATOM 560 O O . ALA A 1 69 ? 13.207 -12.151 -9.133 1.00 78.38 69 ALA A O 1
ATOM 561 N N . ARG A 1 70 ? 10.983 -12.372 -8.930 1.00 75.94 70 ARG A N 1
ATOM 562 C CA . ARG A 1 70 ? 10.764 -13.470 -9.889 1.00 75.94 70 ARG A CA 1
ATOM 563 C C . ARG A 1 70 ? 9.425 -13.241 -10.597 1.00 75.94 70 ARG A C 1
ATOM 565 O O . ARG A 1 70 ? 8.558 -12.703 -9.925 1.00 75.94 70 ARG A O 1
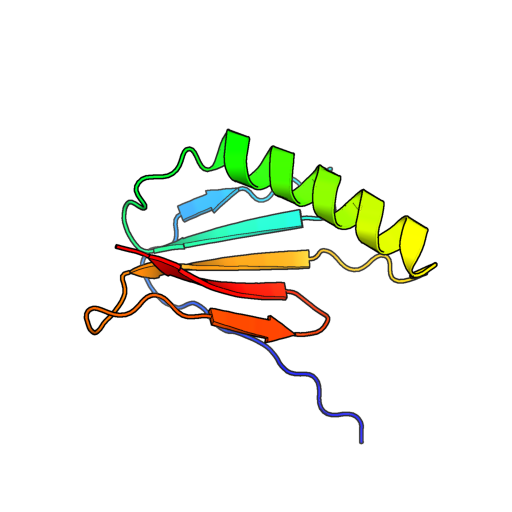ATOM 572 N N . PRO A 1 71 ? 9.237 -13.652 -11.867 1.00 70.31 71 PRO A N 1
ATOM 573 C CA . PRO A 1 71 ? 8.067 -13.305 -12.686 1.00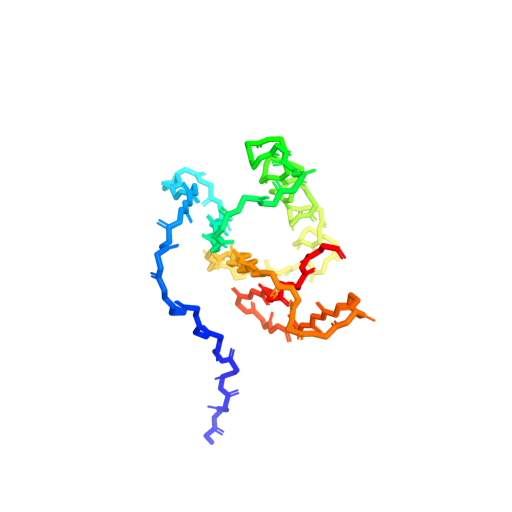 70.31 71 PRO A CA 1
ATOM 574 C C . PRO A 1 71 ? 6.787 -13.934 -12.127 1.00 70.31 71 PRO A C 1
ATOM 576 O O . PRO A 1 71 ? 6.395 -15.038 -12.512 1.00 70.31 71 PRO A O 1
ATOM 579 N N . ARG A 1 72 ? 6.223 -13.276 -11.117 1.00 65.19 72 ARG A N 1
ATOM 580 C CA . ARG A 1 72 ? 5.044 -13.641 -10.343 1.00 65.19 72 ARG A CA 1
ATOM 581 C C . ARG A 1 72 ? 4.542 -12.361 -9.694 1.00 65.19 72 ARG A C 1
ATOM 583 O O . ARG A 1 72 ? 5.306 -11.698 -8.996 1.00 65.19 72 ARG A O 1
ATOM 590 N N . ASP A 1 73 ? 3.261 -12.090 -9.863 1.00 70.56 73 ASP A N 1
ATOM 591 C CA . ASP A 1 73 ? 2.568 -11.130 -9.021 1.00 70.56 73 ASP A CA 1
ATOM 592 C C . ASP A 1 73 ? 2.197 -11.804 -7.701 1.00 70.56 73 ASP A C 1
ATOM 594 O O . ASP A 1 73 ? 1.857 -12.993 -7.649 1.00 70.56 73 ASP A O 1
ATOM 598 N N . GLY A 1 74 ? 2.281 -11.054 -6.610 1.00 81.31 74 GLY A N 1
ATOM 599 C CA . GLY A 1 74 ? 2.018 -11.582 -5.285 1.00 81.31 74 GLY A CA 1
ATOM 600 C C . GLY A 1 74 ? 1.901 -10.485 -4.246 1.00 81.31 74 GLY A C 1
ATOM 601 O O . GLY A 1 74 ? 2.262 -9.330 -4.470 1.00 81.31 74 GLY A O 1
ATOM 602 N N . GLY A 1 75 ? 1.378 -10.857 -3.087 1.00 86.50 75 GLY A N 1
ATOM 603 C CA . GLY A 1 75 ? 1.261 -9.933 -1.981 1.00 86.50 75 GLY A CA 1
ATOM 604 C C . GLY A 1 75 ? 0.846 -10.600 -0.686 1.00 86.50 75 GLY A C 1
ATOM 605 O O . GLY A 1 75 ? 0.455 -11.767 -0.653 1.00 86.50 75 GLY A O 1
ATOM 606 N N . GLY A 1 76 ? 0.954 -9.833 0.389 1.00 88.38 76 GLY A N 1
ATOM 607 C CA . GLY A 1 76 ? 0.499 -10.203 1.720 1.00 88.38 76 GLY A CA 1
ATOM 608 C C . GLY A 1 76 ? -0.356 -9.093 2.310 1.00 88.38 76 GLY A C 1
ATOM 609 O O . GLY A 1 76 ? -0.133 -7.917 2.030 1.00 88.38 76 GLY A O 1
ATOM 61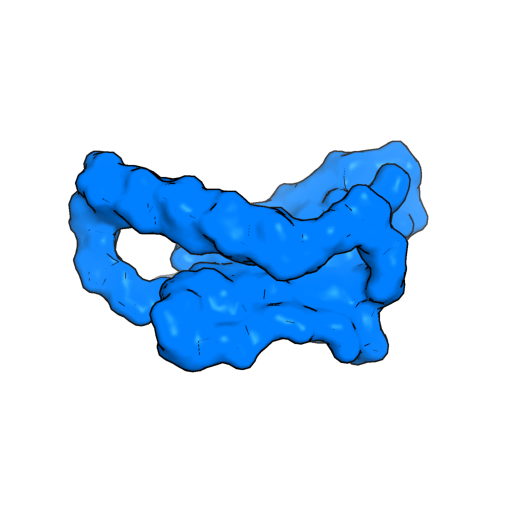0 N N . ALA A 1 77 ? -1.320 -9.474 3.142 1.00 88.75 77 ALA A N 1
ATOM 611 C CA . ALA A 1 77 ? -2.182 -8.549 3.861 1.00 88.75 77 ALA A CA 1
ATOM 612 C C . ALA A 1 77 ? -2.040 -8.743 5.372 1.00 88.75 77 ALA A C 1
ATOM 614 O O . ALA A 1 77 ? -1.861 -9.859 5.860 1.00 88.75 77 ALA A O 1
ATOM 615 N N . SER A 1 78 ? -2.136 -7.640 6.102 1.00 86.44 78 SER A N 1
ATOM 616 C CA . SER A 1 78 ? -2.255 -7.582 7.551 1.00 86.44 78 SER A CA 1
ATOM 617 C C . SER A 1 78 ? -3.368 -6.605 7.934 1.00 86.44 78 SER A C 1
ATOM 619 O O . SER A 1 78 ? -3.898 -5.867 7.100 1.00 86.44 78 SER A O 1
ATOM 621 N N . ASN A 1 79 ? -3.701 -6.554 9.223 1.00 79.19 79 ASN A N 1
ATOM 622 C CA . ASN A 1 79 ? -4.684 -5.596 9.736 1.00 79.19 79 ASN A CA 1
ATOM 623 C C . ASN A 1 79 ? -4.240 -4.130 9.568 1.00 79.19 79 ASN A C 1
ATOM 625 O O . ASN A 1 79 ? -5.069 -3.233 9.665 1.00 79.19 79 ASN A O 1
ATOM 629 N N . GLY A 1 80 ? -2.943 -3.874 9.358 1.00 82.38 80 GLY A N 1
ATOM 630 C CA . GLY A 1 80 ? -2.389 -2.524 9.216 1.00 82.38 80 GLY A CA 1
ATOM 631 C C . GLY A 1 80 ? -2.023 -2.137 7.785 1.00 82.38 80 GLY A C 1
ATOM 632 O O . GLY A 1 80 ? -1.584 -1.010 7.559 1.00 82.38 80 GLY A O 1
ATOM 633 N N . GLY A 1 81 ? -2.148 -3.050 6.822 1.00 87.50 81 GLY A N 1
ATOM 634 C CA . GLY A 1 81 ? -1.698 -2.767 5.471 1.00 87.50 81 GLY A CA 1
ATOM 635 C C . GLY A 1 81 ? -1.574 -3.979 4.565 1.00 87.50 81 GLY A C 1
ATOM 636 O O . GLY A 1 81 ? -1.809 -5.120 4.955 1.00 87.50 81 GLY A O 1
ATOM 637 N N . VAL A 1 82 ? -1.126 -3.713 3.348 1.00 89.94 82 VAL A N 1
ATOM 638 C CA . VAL A 1 82 ? -0.786 -4.725 2.350 1.00 89.94 82 VAL A CA 1
ATOM 639 C C . VAL A 1 82 ? 0.593 -4.448 1.779 1.00 89.94 82 VAL A C 1
ATOM 641 O O . VAL A 1 82 ? 1.010 -3.297 1.652 1.00 89.94 82 VAL A O 1
ATOM 644 N N . MET A 1 83 ? 1.284 -5.511 1.389 1.00 91.19 83 MET A N 1
ATOM 645 C CA . MET A 1 83 ? 2.478 -5.426 0.565 1.00 91.19 83 MET A CA 1
ATOM 646 C C . MET A 1 83 ? 2.244 -6.158 -0.748 1.00 91.19 83 MET A C 1
ATOM 648 O O . MET A 1 83 ? 1.870 -7.327 -0.725 1.00 91.19 83 MET A O 1
ATOM 652 N N . LEU A 1 84 ? 2.468 -5.476 -1.867 1.00 89.88 84 LEU A N 1
ATOM 653 C CA . LEU A 1 84 ? 2.272 -5.991 -3.218 1.00 89.88 84 LEU A CA 1
ATOM 654 C C . LEU A 1 84 ? 3.582 -5.953 -4.009 1.00 89.88 84 LEU A C 1
ATOM 656 O O . LEU A 1 84 ? 4.420 -5.063 -3.833 1.00 89.88 84 LEU A O 1
ATOM 660 N N . GLU A 1 85 ? 3.737 -6.915 -4.906 1.00 91.31 85 GLU A N 1
ATOM 661 C CA . GLU A 1 85 ? 4.774 -6.915 -5.932 1.00 91.31 85 GLU A CA 1
ATOM 662 C C . GLU A 1 85 ? 4.209 -6.432 -7.277 1.00 91.31 85 GLU A C 1
ATOM 664 O O . GLU A 1 85 ? 3.011 -6.565 -7.522 1.00 91.31 85 GLU A O 1
ATOM 669 N N . TYR A 1 86 ? 5.053 -5.840 -8.128 1.00 86.12 86 TYR A N 1
ATOM 670 C CA . TYR A 1 86 ? 4.674 -5.404 -9.475 1.00 86.12 86 TYR A CA 1
ATOM 671 C C . TYR A 1 86 ? 5.737 -5.726 -10.522 1.00 86.12 86 TYR A C 1
ATOM 673 O O . TYR A 1 86 ? 6.940 -5.693 -10.233 1.00 86.12 86 TYR A O 1
ATOM 681 N N . GLY A 1 87 ? 5.272 -5.910 -11.758 1.00 77.00 87 GLY A N 1
ATOM 682 C CA . GLY A 1 87 ? 6.060 -5.892 -12.990 1.00 77.00 87 GLY A CA 1
ATOM 683 C C . GLY A 1 87 ? 5.727 -7.042 -13.929 1.00 77.00 87 GLY A C 1
ATOM 684 O O . GLY A 1 87 ? 5.245 -8.083 -13.447 1.00 77.00 87 GLY A O 1
#

Secondary structure (DSSP, 8-state):
-PPPP-----SSEEEE--TTSSEEEEEES--SS-HHHHHHHHHHHHHHHHHHTT----PPEEEEEEE-SSS---EEEETTEEEEEE-